Protein AF-A0A947SR10-F1 (afdb_monomer_lite)

Sequence (52 aa):
MNINLVYLTLPHAKKVDKSIFELRIRGRQEARIFYAFHKNEIILLHGFVKKS

pLDDT: mean 85.25, std 16.72, range [37.88, 97.5]

Structure (mmCIF, N/CA/C/O backbone):
data_AF-A0A947SR10-F1
#
_entry.id   AF-A0A947SR10-F1
#
loop_
_atom_site.group_PDB
_atom_site.id
_atom_site.type_symbol
_atom_site.label_atom_id
_atom_site.label_alt_id
_atom_site.label_comp_id
_atom_site.label_asym_id
_atom_site.label_entity_id
_atom_site.label_seq_id
_atom_site.pdbx_PDB_ins_code
_atom_site.Cartn_x
_atom_site.Cartn_y
_atom_site.Cartn_z
_atom_site.occupancy
_atom_site.B_iso_or_equiv
_atom_site.auth_seq_id
_atom_site.auth_comp_id
_atom_site.auth_asym_id
_atom_site.auth_atom_id
_atom_site.pdbx_PDB_model_num
ATOM 1 N N . MET A 1 1 ? -15.242 2.965 12.519 1.00 40.12 1 MET A N 1
ATOM 2 C CA . MET A 1 1 ? -15.301 1.734 11.708 1.00 40.12 1 MET A CA 1
ATOM 3 C C . MET A 1 1 ? -14.026 0.944 11.958 1.00 40.12 1 MET A C 1
ATOM 5 O O . MET A 1 1 ? -12.968 1.378 11.526 1.00 40.12 1 MET A O 1
ATOM 9 N N . ASN A 1 2 ? -14.108 -0.149 12.719 1.00 37.88 2 ASN A N 1
ATOM 10 C CA . ASN A 1 2 ? -12.971 -1.044 12.943 1.00 37.88 2 ASN A CA 1
ATOM 11 C C . ASN A 1 2 ? -12.919 -2.060 11.801 1.00 37.88 2 ASN A C 1
ATOM 13 O O . ASN A 1 2 ? -13.544 -3.115 11.865 1.00 37.88 2 ASN A O 1
ATOM 17 N N . ILE A 1 3 ? -12.201 -1.709 10.737 1.00 48.75 3 ILE A N 1
ATOM 18 C CA . ILE A 1 3 ? -11.763 -2.686 9.743 1.00 48.75 3 ILE A CA 1
ATOM 19 C C . ILE A 1 3 ? -10.580 -3.444 10.330 1.00 48.75 3 IL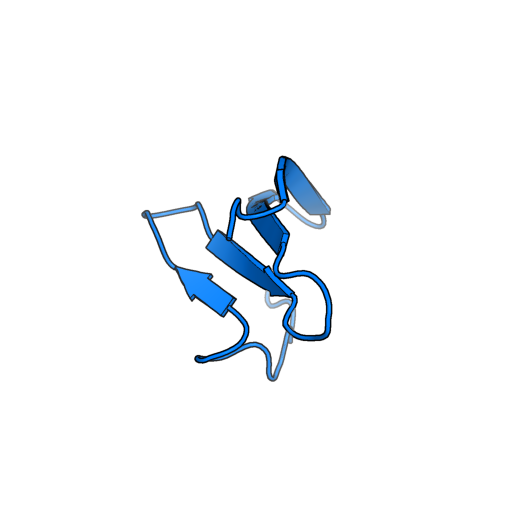E A C 1
ATOM 21 O O . ILE A 1 3 ? -9.480 -2.913 10.457 1.00 48.75 3 ILE A O 1
ATOM 25 N N . ASN A 1 4 ? -10.834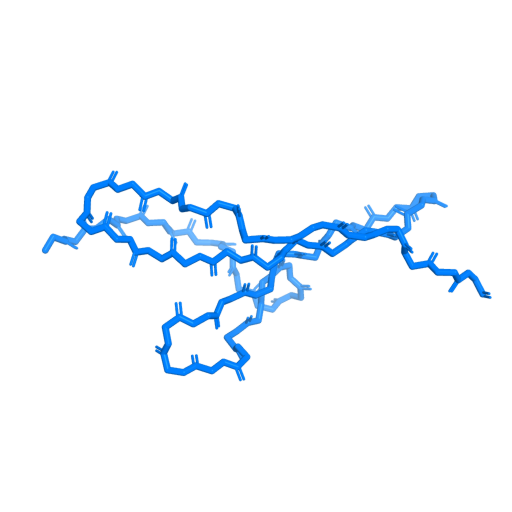 -4.694 10.705 1.00 46.78 4 ASN A N 1
ATOM 26 C CA . ASN A 1 4 ? -9.823 -5.693 11.027 1.00 46.78 4 ASN A CA 1
ATOM 27 C C . ASN A 1 4 ? -9.003 -6.036 9.763 1.00 46.78 4 ASN A C 1
ATOM 29 O O . ASN A 1 4 ? -9.074 -7.149 9.253 1.00 46.78 4 ASN A O 1
ATOM 33 N N . LEU A 1 5 ? -8.215 -5.086 9.242 1.00 50.06 5 LEU A N 1
ATOM 34 C CA . LEU A 1 5 ? -7.105 -5.360 8.319 1.00 50.06 5 LEU A CA 1
ATOM 35 C C . LEU A 1 5 ? -5.927 -5.860 9.141 1.0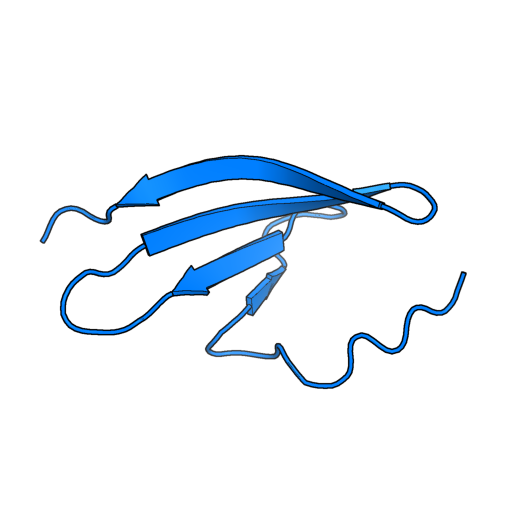0 50.06 5 LEU A C 1
ATOM 37 O O . LEU A 1 5 ? -4.889 -5.213 9.288 1.00 50.06 5 LEU A O 1
ATOM 41 N N . VAL A 1 6 ? -6.144 -7.003 9.769 1.00 47.09 6 VAL A N 1
ATOM 42 C CA . VAL A 1 6 ? -5.097 -7.695 10.483 1.00 47.09 6 VAL A CA 1
ATOM 43 C C . VAL A 1 6 ? -4.023 -8.071 9.441 1.00 47.09 6 VAL A C 1
ATOM 45 O O . VAL A 1 6 ? -4.342 -8.600 8.380 1.00 47.09 6 VAL A O 1
ATOM 48 N N . TYR A 1 7 ? -2.758 -7.758 9.745 1.00 53.88 7 TYR A N 1
ATOM 49 C CA . TYR A 1 7 ? -1.529 -8.363 9.190 1.00 53.88 7 TYR A CA 1
ATOM 50 C C . TYR A 1 7 ? -0.737 -7.721 8.039 1.00 53.88 7 TYR A C 1
ATOM 52 O O . TYR A 1 7 ? 0.265 -8.319 7.650 1.00 53.88 7 TYR A O 1
ATOM 60 N N . LEU A 1 8 ? -1.019 -6.509 7.547 1.00 63.47 8 LEU A N 1
ATOM 61 C CA . LEU A 1 8 ? -0.026 -5.818 6.700 1.00 63.47 8 LEU A CA 1
ATOM 62 C C . LEU A 1 8 ? 0.806 -4.825 7.513 1.00 63.47 8 LEU A C 1
ATOM 64 O O . LEU A 1 8 ? 0.617 -3.615 7.467 1.00 63.47 8 LEU A O 1
ATOM 68 N N . THR A 1 9 ? 1.716 -5.366 8.316 1.00 74.38 9 THR A N 1
ATOM 69 C CA . THR A 1 9 ? 2.721 -4.602 9.064 1.00 74.38 9 THR A CA 1
ATOM 70 C C . THR A 1 9 ? 3.980 -4.404 8.212 1.00 74.38 9 THR A C 1
ATOM 72 O O . THR A 1 9 ? 4.035 -4.774 7.032 1.00 74.38 9 THR A O 1
ATOM 75 N N . LEU A 1 10 ? 5.026 -3.802 8.783 1.00 79.31 10 LEU A N 1
ATOM 76 C CA . LEU A 1 10 ? 6.349 -3.869 8.167 1.00 79.31 10 LEU A CA 1
ATOM 77 C C . LEU A 1 10 ? 6.724 -5.352 7.968 1.00 79.31 10 LEU A C 1
ATOM 79 O O . LEU A 1 10 ? 6.525 -6.143 8.884 1.00 79.31 10 LEU A O 1
ATOM 83 N N . PRO A 1 11 ? 7.268 -5.745 6.805 1.00 88.00 11 PRO A N 1
ATOM 84 C CA . PRO A 1 11 ? 7.835 -4.893 5.763 1.00 88.00 11 PRO A CA 1
ATOM 85 C C . PRO A 1 11 ? 6.904 -4.586 4.571 1.00 88.00 11 PRO A C 1
ATOM 87 O O . PRO A 1 11 ? 7.385 -4.027 3.576 1.00 88.00 11 PRO A O 1
ATOM 90 N N . HIS A 1 12 ? 5.627 -4.964 4.651 1.00 88.69 12 HIS A N 1
ATOM 91 C CA . HIS A 1 12 ? 4.665 -4.972 3.543 1.00 88.69 12 HIS A CA 1
ATOM 92 C C . HIS A 1 12 ? 3.763 -3.738 3.497 1.00 88.69 12 HIS A C 1
ATOM 94 O O . HIS A 1 12 ? 3.341 -3.342 2.414 1.00 88.69 12 HIS A O 1
ATOM 100 N N . ALA A 1 13 ? 3.534 -3.078 4.631 1.00 89.31 13 ALA A N 1
ATOM 101 C CA . ALA A 1 13 ? 2.958 -1.742 4.652 1.00 89.31 13 ALA A CA 1
ATOM 102 C C . ALA A 1 13 ? 3.737 -0.811 5.576 1.00 89.31 13 ALA A C 1
ATOM 104 O O . ALA A 1 13 ? 4.317 -1.234 6.579 1.00 89.31 13 ALA A O 1
ATOM 105 N N . LYS A 1 14 ? 3.743 0.476 5.237 1.00 91.19 14 LYS A N 1
ATOM 106 C CA . LYS A 1 14 ? 4.308 1.535 6.074 1.00 91.19 14 LYS A CA 1
ATOM 107 C C . LYS A 1 14 ? 3.341 2.713 6.116 1.00 91.19 14 LYS A C 1
ATOM 109 O O . LYS A 1 14 ? 2.920 3.192 5.071 1.00 91.19 14 LYS A O 1
ATOM 114 N N . LYS A 1 15 ? 3.029 3.222 7.309 1.00 92.00 15 LYS A N 1
ATOM 115 C CA . LYS A 1 15 ? 2.378 4.531 7.448 1.00 92.00 15 LYS A CA 1
ATOM 116 C C . LYS A 1 15 ? 3.393 5.619 7.080 1.00 92.00 15 LYS A C 1
ATOM 118 O O . LYS A 1 15 ? 4.475 5.648 7.668 1.00 92.00 15 LYS A O 1
ATOM 123 N N . VAL A 1 16 ? 3.082 6.448 6.083 1.00 93.19 16 VAL A N 1
ATOM 124 C CA . VAL A 1 16 ? 3.991 7.503 5.588 1.00 93.19 16 VAL A CA 1
ATOM 125 C C . VAL A 1 16 ? 3.557 8.899 6.024 1.00 93.19 16 VAL A C 1
ATOM 127 O O . VAL A 1 16 ? 4.411 9.763 6.171 1.00 93.19 16 VAL A O 1
ATOM 130 N N . ASP A 1 17 ? 2.263 9.084 6.299 1.00 93.06 17 ASP A N 1
ATOM 131 C CA . ASP A 1 17 ? 1.692 10.310 6.862 1.00 93.06 17 ASP A CA 1
ATOM 132 C C . ASP A 1 17 ? 0.439 9.980 7.708 1.00 93.06 17 ASP A C 1
ATOM 134 O O . ASP A 1 17 ? 0.059 8.812 7.851 1.00 93.06 17 ASP A O 1
ATOM 138 N N . LYS A 1 18 ? -0.229 10.986 8.285 1.00 88.38 18 LYS A N 1
ATOM 139 C CA . LYS A 1 18 ? -1.389 10.876 9.182 1.00 88.38 18 LYS A CA 1
ATOM 140 C C . LYS A 1 18 ? -2.469 9.931 8.649 1.00 88.38 18 LYS A C 1
ATOM 142 O O . LYS A 1 18 ? -2.953 9.100 9.423 1.00 88.38 18 LYS A O 1
ATOM 147 N N . SER A 1 19 ? -2.803 10.036 7.363 1.00 91.88 19 SER A N 1
ATOM 148 C CA . SER A 1 19 ? -3.841 9.249 6.677 1.00 91.88 19 SER A CA 1
ATOM 149 C C . SER A 1 19 ? -3.345 8.506 5.431 1.00 91.88 19 SER A C 1
ATOM 151 O O . SER A 1 19 ? -4.151 7.862 4.761 1.00 91.88 19 SER A O 1
ATOM 153 N N . ILE A 1 20 ? -2.043 8.569 5.128 1.00 94.38 20 ILE A N 1
ATOM 154 C CA . ILE A 1 20 ? -1.455 7.965 3.926 1.00 94.38 20 ILE A CA 1
ATOM 155 C C . ILE A 1 20 ? -0.567 6.786 4.315 1.00 94.38 20 ILE A C 1
ATOM 157 O O . ILE A 1 20 ? 0.282 6.865 5.213 1.00 94.38 20 ILE A O 1
ATOM 161 N N . PHE A 1 21 ? -0.748 5.694 3.589 1.00 94.75 21 PHE A N 1
ATOM 162 C CA . PHE A 1 21 ? -0.039 4.441 3.765 1.00 94.75 21 PHE A CA 1
ATOM 163 C C . PHE A 1 21 ? 0.613 4.031 2.449 1.00 94.75 21 PHE A C 1
ATOM 165 O O . PHE A 1 21 ? 0.121 4.327 1.365 1.00 94.75 21 PHE A O 1
ATOM 172 N N . GLU A 1 22 ? 1.738 3.343 2.554 1.00 95.69 22 GLU A N 1
ATOM 173 C CA . GLU A 1 22 ? 2.474 2.764 1.441 1.00 95.69 22 GLU A CA 1
ATOM 174 C C . GLU A 1 22 ? 2.341 1.241 1.513 1.00 95.69 22 GLU A C 1
ATOM 176 O O . GLU A 1 22 ? 2.796 0.624 2.477 1.00 95.69 22 GLU A O 1
ATOM 181 N N . LEU A 1 23 ? 1.750 0.636 0.485 1.00 95.19 23 LEU A N 1
ATOM 182 C CA . LEU A 1 23 ? 1.766 -0.799 0.228 1.00 95.19 23 LEU A CA 1
ATOM 183 C C . LEU A 1 23 ? 3.035 -1.150 -0.552 1.00 95.19 23 LEU A C 1
ATOM 185 O O . LEU A 1 23 ? 3.359 -0.524 -1.563 1.00 95.19 23 LEU A O 1
ATOM 189 N N . ARG A 1 24 ? 3.759 -2.161 -0.077 1.00 93.56 24 ARG A N 1
ATOM 190 C CA . ARG A 1 24 ? 5.067 -2.576 -0.585 1.00 93.56 24 ARG A CA 1
ATOM 191 C C . ARG A 1 24 ? 4.965 -3.953 -1.222 1.00 93.56 24 ARG A C 1
ATOM 193 O O . ARG A 1 24 ? 5.039 -4.968 -0.530 1.00 93.56 24 ARG A O 1
ATOM 200 N N . ILE A 1 25 ? 4.860 -3.976 -2.544 1.00 92.44 25 ILE A N 1
ATOM 201 C CA . ILE A 1 25 ? 4.890 -5.210 -3.329 1.00 92.44 25 ILE A CA 1
ATOM 202 C C . ILE A 1 25 ? 6.358 -5.549 -3.602 1.00 92.44 25 ILE A C 1
ATOM 204 O O . ILE A 1 25 ? 7.122 -4.712 -4.090 1.00 92.44 25 ILE A O 1
ATOM 208 N N . ARG A 1 26 ? 6.763 -6.762 -3.220 1.00 89.50 26 ARG A N 1
ATOM 209 C CA . ARG A 1 26 ? 8.140 -7.265 -3.318 1.00 89.50 26 ARG A CA 1
ATOM 210 C C . ARG A 1 26 ? 8.180 -8.486 -4.232 1.00 89.50 26 ARG A C 1
ATOM 212 O O . ARG A 1 26 ? 7.211 -9.236 -4.286 1.00 89.50 26 ARG A O 1
ATOM 219 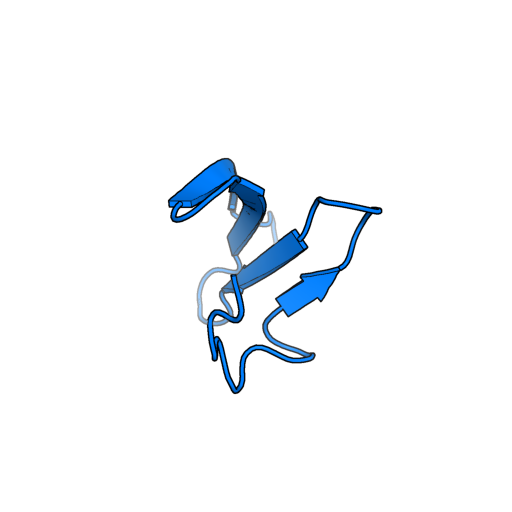N N . GLY A 1 27 ? 9.302 -8.699 -4.909 1.00 88.31 27 GLY A N 1
ATOM 220 C CA . GLY A 1 27 ? 9.500 -9.815 -5.831 1.00 88.31 27 GLY A CA 1
ATOM 221 C C . GLY A 1 27 ? 10.462 -9.427 -6.949 1.00 88.31 27 GLY A C 1
ATOM 222 O O . GLY A 1 27 ? 11.298 -8.547 -6.764 1.00 88.31 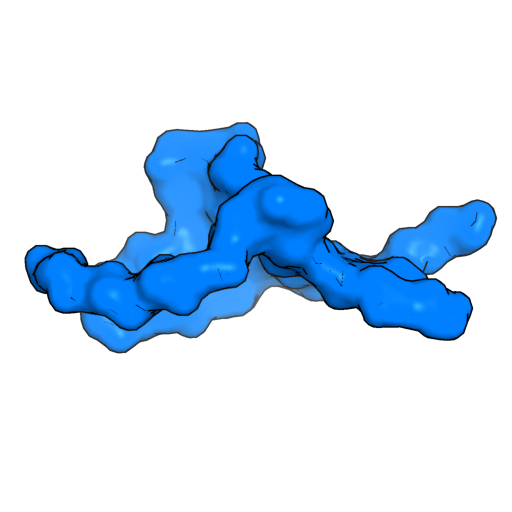27 GLY A O 1
ATOM 223 N N . ARG A 1 28 ? 10.310 -10.050 -8.125 1.00 88.50 28 ARG A N 1
ATOM 224 C CA . ARG A 1 28 ? 11.120 -9.748 -9.322 1.00 88.50 28 ARG A CA 1
ATOM 225 C C . ARG A 1 28 ? 11.043 -8.275 -9.742 1.00 88.50 28 ARG A C 1
ATOM 227 O O . ARG A 1 28 ? 11.997 -7.751 -10.301 1.00 88.50 28 ARG A O 1
ATOM 234 N N . GLN A 1 29 ? 9.916 -7.624 -9.477 1.00 90.31 29 GLN A N 1
ATOM 235 C CA . GLN A 1 29 ? 9.720 -6.203 -9.710 1.00 90.31 29 GLN A CA 1
ATOM 236 C C . GLN A 1 29 ? 9.160 -5.573 -8.436 1.00 90.31 29 GLN A C 1
ATOM 238 O O . GLN A 1 29 ? 8.106 -5.982 -7.947 1.00 90.31 29 GLN A O 1
ATOM 243 N N . GLU A 1 30 ? 9.885 -4.608 -7.868 1.00 94.75 30 GLU A N 1
ATOM 244 C CA . GLU A 1 30 ? 9.398 -3.870 -6.705 1.00 94.75 30 GLU A CA 1
ATOM 245 C C . GLU A 1 30 ? 8.377 -2.823 -7.149 1.00 94.75 30 GLU A C 1
ATOM 247 O O . GLU A 1 30 ? 8.655 -2.004 -8.024 1.00 94.75 30 GLU A O 1
ATOM 252 N N . ALA A 1 31 ? 7.215 -2.805 -6.500 1.00 96.00 31 ALA A N 1
ATOM 253 C CA . ALA A 1 31 ? 6.214 -1.767 -6.699 1.00 96.00 31 ALA A CA 1
ATOM 254 C C . ALA A 1 31 ? 5.748 -1.185 -5.361 1.00 96.00 31 ALA A C 1
ATOM 256 O O . ALA A 1 31 ? 5.848 -1.801 -4.288 1.00 96.00 31 ALA A O 1
ATOM 257 N N . ARG A 1 32 ? 5.266 0.049 -5.429 1.00 96.12 32 ARG A N 1
ATOM 258 C CA . ARG A 1 32 ? 4.751 0.816 -4.299 1.00 96.12 32 ARG A CA 1
ATOM 259 C C . ARG A 1 32 ? 3.405 1.396 -4.678 1.00 96.12 32 ARG A C 1
ATOM 261 O O . ARG A 1 32 ? 3.274 1.960 -5.760 1.00 96.12 32 ARG A O 1
ATOM 268 N N . ILE A 1 33 ? 2.430 1.266 -3.787 1.00 97.50 33 ILE A N 1
ATOM 269 C CA . ILE A 1 33 ? 1.118 1.893 -3.945 1.00 97.50 33 ILE A CA 1
ATOM 270 C C . ILE A 1 33 ? 0.855 2.750 -2.713 1.00 97.50 33 ILE A C 1
ATOM 272 O O . ILE A 1 33 ? 0.848 2.239 -1.595 1.00 97.50 33 ILE A O 1
ATOM 276 N N . PHE A 1 34 ? 0.643 4.045 -2.910 1.00 96.88 34 PHE A N 1
ATOM 277 C CA . PHE A 1 34 ? 0.124 4.926 -1.877 1.00 96.88 34 PHE A CA 1
ATOM 278 C C . PHE A 1 34 ? -1.389 4.805 -1.818 1.00 96.88 34 PHE A C 1
ATOM 280 O O . PHE A 1 34 ? -2.064 4.879 -2.847 1.00 96.88 34 PHE A O 1
ATOM 287 N N . TYR A 1 35 ? -1.920 4.633 -0.617 1.00 96.19 35 TYR A N 1
ATOM 288 C CA . TYR A 1 35 ? -3.348 4.493 -0.391 1.00 96.19 35 TYR A CA 1
ATOM 289 C C . TYR A 1 35 ? -3.780 5.185 0.899 1.00 96.19 35 TYR A C 1
ATOM 291 O O . TYR A 1 35 ? -2.971 5.435 1.798 1.00 96.19 35 TYR A O 1
ATOM 299 N N . ALA A 1 36 ? -5.070 5.490 0.985 1.00 94.81 36 ALA A N 1
ATOM 300 C CA . ALA A 1 36 ? -5.697 6.057 2.169 1.00 94.81 36 ALA A CA 1
ATOM 301 C C . ALA A 1 36 ? -6.992 5.314 2.499 1.00 94.81 36 ALA A C 1
ATOM 303 O O . ALA A 1 36 ? -7.688 4.818 1.611 1.00 94.81 36 ALA A O 1
ATOM 304 N N . PHE A 1 37 ? -7.322 5.271 3.787 1.00 92.94 37 PHE A N 1
ATOM 305 C CA . PHE A 1 37 ? -8.631 4.826 4.248 1.00 92.94 37 PHE A CA 1
ATOM 306 C C . PHE A 1 37 ? -9.590 6.008 4.262 1.00 92.94 37 PHE A C 1
ATOM 308 O O . PHE A 1 37 ? -9.303 7.033 4.886 1.00 92.94 37 PHE A O 1
ATOM 315 N N . HIS A 1 38 ? -10.740 5.855 3.616 1.00 92.62 38 HIS A N 1
ATOM 316 C CA . HIS A 1 38 ? -11.811 6.839 3.660 1.00 92.62 38 HIS A CA 1
ATOM 317 C C . HIS A 1 38 ? -13.152 6.125 3.822 1.00 92.62 38 HIS A C 1
ATOM 319 O O . HIS A 1 38 ? -13.564 5.352 2.962 1.00 92.62 38 HIS A O 1
ATOM 325 N N . LYS A 1 39 ? -13.835 6.375 4.947 1.00 91.31 39 LYS A N 1
ATOM 326 C CA . LYS A 1 39 ? -15.049 5.644 5.350 1.00 91.31 39 LYS A CA 1
ATOM 327 C C . LYS A 1 39 ? -14.817 4.125 5.291 1.00 91.31 39 LYS A C 1
ATOM 329 O O . LYS A 1 39 ? -13.972 3.623 6.027 1.00 91.31 39 LYS A O 1
ATOM 334 N N . ASN A 1 40 ? -15.541 3.433 4.413 1.00 91.94 40 ASN A N 1
ATOM 335 C CA . ASN A 1 40 ? -15.512 1.987 4.230 1.00 91.94 40 ASN A CA 1
ATOM 336 C C . ASN A 1 40 ? -14.650 1.548 3.041 1.00 91.94 40 ASN A C 1
ATOM 338 O O . ASN A 1 40 ? -14.716 0.390 2.636 1.00 91.94 40 ASN A O 1
ATOM 342 N N . GLU A 1 41 ? -13.857 2.461 2.483 1.00 91.44 41 GLU A N 1
ATOM 343 C CA . GLU A 1 41 ? -13.150 2.263 1.226 1.00 91.44 41 GLU A CA 1
ATOM 344 C C . GLU A 1 41 ? -11.645 2.477 1.391 1.00 91.44 41 GLU A C 1
ATOM 346 O O . GLU A 1 41 ? -11.170 3.225 2.256 1.00 91.44 41 GLU A O 1
ATOM 351 N N . ILE A 1 42 ? -10.896 1.814 0.515 1.00 94.25 42 ILE A N 1
ATOM 352 C CA . ILE A 1 42 ? -9.465 2.026 0.333 1.00 94.25 42 ILE A CA 1
ATOM 353 C C . ILE A 1 42 ? -9.292 2.747 -0.997 1.00 94.25 42 ILE A C 1
ATOM 355 O O . ILE A 1 42 ? -9.618 2.202 -2.049 1.00 94.25 42 ILE A O 1
ATOM 359 N N . ILE A 1 43 ? -8.765 3.965 -0.948 1.00 95.75 43 ILE A N 1
ATOM 360 C CA . ILE A 1 43 ? -8.511 4.775 -2.138 1.00 95.75 43 ILE A CA 1
ATOM 361 C C . ILE A 1 43 ? -7.045 4.603 -2.522 1.00 95.75 43 ILE A C 1
ATOM 363 O O . ILE A 1 43 ? -6.159 4.922 -1.727 1.00 95.75 43 ILE A O 1
ATOM 367 N N . LEU A 1 44 ? -6.786 4.117 -3.738 1.00 96.75 44 LEU A N 1
ATOM 368 C CA . LEU A 1 44 ? -5.440 4.061 -4.308 1.00 96.75 44 LEU A CA 1
ATOM 369 C C . LEU A 1 44 ? -5.103 5.430 -4.899 1.00 96.75 44 LEU A C 1
ATOM 371 O O . LEU A 1 44 ? -5.733 5.874 -5.854 1.00 96.75 44 LEU A O 1
ATOM 375 N N . LEU A 1 45 ? -4.126 6.108 -4.308 1.00 96.94 45 LEU A N 1
ATOM 376 C CA . LEU A 1 45 ? -3.758 7.476 -4.670 1.00 96.94 45 LEU A CA 1
ATOM 377 C C . LEU A 1 45 ? -2.773 7.493 -5.838 1.00 96.94 45 LEU A C 1
ATOM 379 O O . LEU A 1 45 ? -2.913 8.275 -6.773 1.00 96.94 45 LEU A O 1
ATOM 383 N N . HIS A 1 46 ? -1.751 6.642 -5.765 1.00 97.31 46 HIS A N 1
ATOM 384 C CA . HIS A 1 46 ? -0.694 6.574 -6.767 1.00 97.31 46 HIS A CA 1
ATOM 385 C C . HIS A 1 46 ? 0.055 5.244 -6.673 1.00 97.31 46 HIS A C 1
ATOM 387 O O . HIS A 1 46 ? 0.272 4.735 -5.575 1.00 97.31 46 HIS A O 1
ATOM 393 N N . GLY A 1 47 ? 0.488 4.703 -7.810 1.00 96.00 47 GLY A N 1
ATOM 394 C CA . GLY A 1 47 ? 1.300 3.493 -7.878 1.00 96.00 47 GLY A CA 1
ATOM 395 C C . GLY A 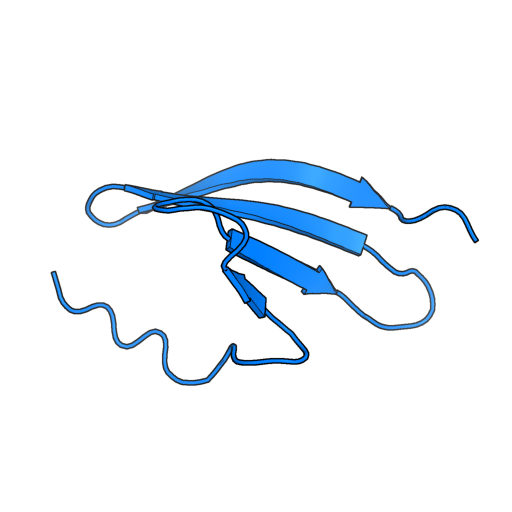1 47 ? 2.507 3.687 -8.784 1.00 96.00 47 GLY A C 1
ATOM 396 O O . GLY A 1 47 ? 2.386 4.278 -9.854 1.00 96.00 47 GLY A O 1
ATOM 397 N N . PHE A 1 48 ? 3.660 3.167 -8.371 1.00 96.81 48 PHE A N 1
ATOM 398 C CA . PHE A 1 48 ? 4.867 3.187 -9.188 1.00 96.81 48 PHE A CA 1
ATOM 399 C C . PHE A 1 48 ? 5.663 1.892 -9.062 1.00 96.81 48 PHE A C 1
ATOM 401 O O . PHE A 1 48 ? 5.724 1.258 -8.004 1.00 96.81 48 PHE A O 1
ATOM 408 N N . VAL A 1 49 ? 6.310 1.526 -10.166 1.00 96.56 49 VAL A N 1
ATOM 409 C CA . VAL A 1 49 ? 7.354 0.506 -10.186 1.00 96.56 49 VAL A CA 1
ATOM 410 C C . VAL A 1 49 ? 8.657 1.180 -9.795 1.00 96.56 49 VAL A C 1
ATOM 412 O O . VAL A 1 49 ? 9.039 2.209 -10.358 1.00 96.56 49 VAL A O 1
ATOM 415 N N . LYS A 1 50 ? 9.339 0.615 -8.808 1.00 92.50 50 LYS A N 1
ATOM 416 C CA . LYS A 1 50 ? 10.644 1.102 -8.395 1.00 92.50 50 LYS A CA 1
ATOM 417 C C . LYS A 1 50 ? 11.622 0.849 -9.539 1.00 92.50 50 LYS A C 1
ATOM 419 O O . LYS A 1 50 ? 11.724 -0.274 -10.030 1.00 92.50 50 LYS A O 1
ATOM 424 N N . LYS A 1 51 ? 12.325 1.893 -9.970 1.00 86.12 51 LYS A N 1
ATOM 425 C CA . LYS A 1 51 ? 13.477 1.706 -10.850 1.00 86.12 51 LYS A CA 1
ATOM 426 C C . LYS A 1 51 ? 14.561 0.999 -10.034 1.00 86.12 51 LYS A C 1
ATOM 428 O O . LYS A 1 51 ? 14.758 1.348 -8.867 1.00 86.12 51 LYS A O 1
ATOM 433 N N . SER A 1 52 ? 15.145 -0.041 -10.623 1.00 71.69 52 SER A N 1
ATOM 434 C CA . SER A 1 52 ? 16.344 -0.717 -10.117 1.00 71.69 52 SER A CA 1
ATOM 435 C C . SER A 1 52 ? 17.494 0.261 -9.943 1.00 71.69 52 SER A C 1
ATOM 437 O O . SER A 1 52 ? 17.599 1.170 -10.799 1.00 71.69 52 SER A O 1
#

Secondary structure (DSSP, 8-state):
-----TT--TTTEEE-SSSEEEEEE-SSS-EEEEEEEETTEEEEEEEEEPP-

Foldseek 3Di:
DDDCPPDCDPPQKDDPDPFWIWGWDDDPWTKIWIWGDDDPDIGTDDMDIDDD

Radius of gyration: 11.71 Å; chains: 1; bounding box: 32×21×24 Å